Protein AF-A0A932JGV4-F1 (afdb_monomer)

Foldseek 3Di:
DDQWDADPNDTAGDDPDQLFFAPDPDNVRRHGDNVSVVVVVVVVVVPPPPPVVVVVVVVVVVVVVVPDD

Mean predicted aligned error: 11.25 Å

Solvent-accessible surface area (backbone atoms only — not comparable to full-atom values): 4247 Å² total; per-residue (Å²): 138,74,72,58,41,78,54,98,88,40,81,40,51,50,73,74,45,78,52,37,18,35,87,55,97,42,76,74,38,32,43,76,39,77,63,36,45,56,51,49,53,53,56,51,63,75,61,63,66,77,57,71,68,61,65,49,51,60,55,52,57,57,48,59,72,73,63,68,133

pLDDT: mean 80.55, std 16.26, range [50.38, 95.62]

Structure (mmCIF, N/CA/C/O backbone):
data_AF-A0A932JGV4-F1
#
_entry.id   AF-A0A932JGV4-F1
#
loop_
_atom_site.group_PDB
_atom_site.id
_atom_site.type_symbol
_atom_site.label_atom_id
_atom_site.label_alt_id
_atom_site.label_comp_id
_atom_site.label_asym_id
_atom_site.label_entity_id
_atom_site.label_seq_id
_atom_site.pdbx_PDB_ins_code
_atom_site.Cartn_x
_atom_site.Cartn_y
_atom_site.Cartn_z
_atom_site.occupancy
_atom_site.B_iso_or_equiv
_atom_site.auth_seq_id
_atom_site.auth_comp_id
_atom_site.auth_asym_id
_atom_site.auth_atom_id
_atom_site.pdbx_PDB_model_num
ATOM 1 N N . SER A 1 1 ? 1.582 7.858 15.244 1.00 74.62 1 SER A N 1
ATOM 2 C CA . SER A 1 1 ? 0.992 6.995 14.203 1.00 74.62 1 SER A CA 1
ATOM 3 C C . SER A 1 1 ? -0.010 6.086 14.878 1.00 74.62 1 SER A C 1
ATOM 5 O O . SER A 1 1 ? 0.331 5.559 15.928 1.00 74.62 1 SER A O 1
ATOM 7 N N . LYS A 1 2 ? -1.220 5.950 14.336 1.00 83.94 2 LYS A N 1
ATOM 8 C CA . LYS A 1 2 ? -2.211 4.961 14.781 1.00 83.94 2 LYS A CA 1
ATOM 9 C C . LYS A 1 2 ? -2.270 3.866 13.715 1.00 83.94 2 LYS A C 1
ATOM 11 O O . LYS A 1 2 ? -2.099 4.184 12.540 1.00 83.94 2 LYS A O 1
ATOM 16 N N . ASP A 1 3 ? -2.451 2.612 14.112 1.00 89.75 3 ASP A N 1
ATOM 17 C CA . ASP A 1 3 ? -2.400 1.487 13.166 1.00 89.75 3 ASP A CA 1
ATOM 18 C C . ASP A 1 3 ? -3.756 1.163 12.534 1.00 89.75 3 ASP A C 1
ATOM 20 O O . ASP A 1 3 ? -3.803 0.587 11.444 1.00 89.75 3 ASP A O 1
ATOM 24 N N . THR A 1 4 ? -4.837 1.618 13.166 1.00 92.12 4 THR A N 1
ATOM 25 C CA . THR A 1 4 ? -6.220 1.446 12.721 1.00 92.12 4 THR A CA 1
ATOM 26 C C . THR A 1 4 ? -6.966 2.780 12.647 1.00 92.12 4 THR A C 1
ATOM 28 O O . THR A 1 4 ? -6.644 3.748 13.348 1.00 92.12 4 THR A O 1
ATOM 31 N N . GLU A 1 5 ? -7.962 2.829 11.767 1.00 91.88 5 GLU A N 1
ATOM 32 C CA . GLU A 1 5 ? -8.941 3.902 11.635 1.00 91.88 5 GLU A CA 1
ATOM 33 C C . GLU A 1 5 ? -10.364 3.350 11.713 1.00 91.88 5 GLU A C 1
ATOM 35 O O . GLU A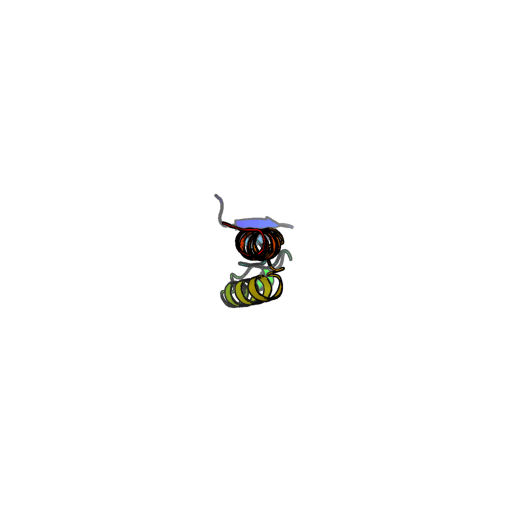 1 5 ? -10.614 2.189 11.398 1.00 91.88 5 GLU A O 1
ATOM 40 N N . SER A 1 6 ? -11.297 4.190 12.160 1.00 92.12 6 SER A N 1
ATOM 41 C CA . SER A 1 6 ? -12.714 3.847 12.229 1.00 92.12 6 SER A CA 1
ATOM 42 C C . SER A 1 6 ? -13.431 4.442 11.020 1.00 92.12 6 SER A C 1
ATOM 44 O O . SER A 1 6 ? -13.442 5.663 10.861 1.00 92.12 6 SER A O 1
ATOM 46 N N . ILE A 1 7 ? -14.009 3.587 10.176 1.00 89.94 7 ILE A N 1
ATOM 47 C CA . ILE A 1 7 ? -14.802 3.971 9.001 1.00 89.94 7 ILE A CA 1
ATOM 48 C C . ILE A 1 7 ? -16.163 3.289 9.129 1.00 89.94 7 ILE A C 1
ATOM 50 O O . ILE A 1 7 ? -16.225 2.080 9.345 1.00 89.94 7 ILE A O 1
ATOM 54 N N . ASP A 1 8 ? -17.248 4.066 9.068 1.00 85.69 8 ASP A N 1
ATOM 55 C CA . ASP A 1 8 ? -18.635 3.580 9.175 1.00 85.69 8 ASP A CA 1
ATOM 56 C C . ASP A 1 8 ? -18.881 2.635 10.371 1.00 85.69 8 ASP A C 1
ATOM 58 O O . ASP A 1 8 ? -19.615 1.652 10.294 1.00 85.69 8 ASP A O 1
ATOM 62 N N . GLY A 1 9 ? -18.233 2.926 11.506 1.00 88.75 9 GLY A N 1
ATOM 63 C CA . GLY A 1 9 ? -18.343 2.143 12.742 1.00 88.75 9 GLY A CA 1
ATOM 64 C C . GLY A 1 9 ? -17.486 0.872 12.793 1.00 88.75 9 GLY A C 1
ATOM 65 O O . GLY A 1 9 ? -17.504 0.181 13.808 1.00 88.75 9 GLY A O 1
ATOM 66 N N . THR A 1 10 ? -16.701 0.581 11.753 1.00 87.62 10 THR A N 1
ATOM 67 C CA . THR A 1 10 ? -15.777 -0.563 11.694 1.00 87.62 10 THR A CA 1
ATOM 68 C C . THR A 1 10 ? -14.334 -0.098 11.887 1.00 87.62 10 THR A C 1
ATOM 70 O O . THR A 1 10 ? -13.910 0.874 11.266 1.00 87.62 10 THR A O 1
ATOM 73 N N . GLU A 1 11 ? -13.560 -0.777 12.743 1.00 93.31 11 GLU A N 1
ATOM 74 C CA . GLU A 1 11 ? -12.105 -0.573 12.811 1.00 93.31 11 GLU A CA 1
ATOM 75 C C . GLU A 1 11 ? -11.402 -1.342 11.689 1.00 93.31 11 GLU A C 1
ATOM 77 O O . GLU A 1 11 ? -11.531 -2.562 11.577 1.00 93.31 11 GLU A O 1
ATOM 82 N N . LEU A 1 12 ? -10.625 -0.622 10.884 1.00 93.56 12 LEU A N 1
ATOM 83 C CA . LEU A 1 12 ? -9.851 -1.157 9.770 1.00 93.56 12 LEU A CA 1
ATOM 84 C C . LEU A 1 12 ? -8.396 -0.675 9.848 1.00 93.56 12 LEU A C 1
ATOM 86 O O . LEU A 1 12 ? -8.136 0.409 10.371 1.00 93.56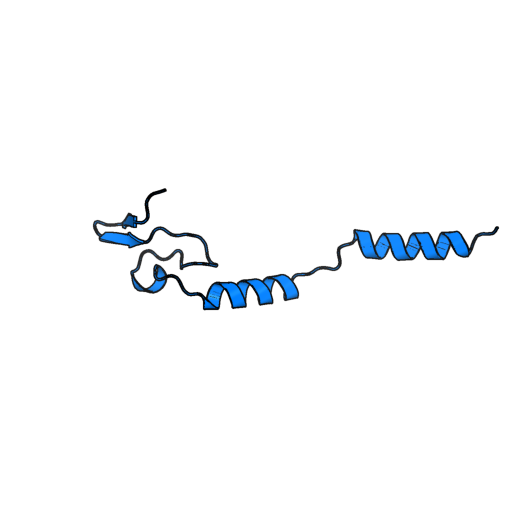 12 LEU A O 1
ATOM 90 N N . PRO A 1 13 ? -7.423 -1.428 9.304 1.00 93.94 13 PRO A N 1
ATOM 91 C CA . PRO A 1 13 ? -6.062 -0.930 9.142 1.00 93.94 13 PRO A CA 1
ATOM 92 C C . PRO A 1 13 ? -6.034 0.363 8.322 1.00 93.94 13 PRO A C 1
ATOM 94 O O . PRO A 1 13 ? -6.686 0.456 7.278 1.00 93.94 13 PRO A O 1
ATOM 97 N N . VAL A 1 14 ? -5.240 1.340 8.768 1.00 94.56 14 VAL A N 1
ATOM 98 C CA . VAL A 1 14 ? -5.091 2.633 8.078 1.00 94.56 14 VAL A CA 1
ATOM 99 C C . VAL A 1 14 ? -4.565 2.432 6.658 1.00 94.56 14 VAL A C 1
ATOM 101 O O . VAL A 1 14 ? -3.705 1.582 6.408 1.00 94.56 14 VAL A O 1
ATOM 104 N N . TYR A 1 15 ? -5.048 3.244 5.721 1.00 94.56 15 TYR A N 1
ATOM 105 C CA . TYR A 1 15 ? -4.528 3.272 4.361 1.00 94.56 15 TYR A CA 1
ATOM 106 C C . TYR A 1 15 ? -3.111 3.864 4.350 1.00 94.56 15 TYR A C 1
ATOM 108 O O . TYR A 1 15 ? -2.892 5.004 4.758 1.00 94.56 15 TYR A O 1
ATOM 116 N N . ARG A 1 16 ? -2.129 3.085 3.889 1.00 94.44 16 ARG A N 1
ATOM 117 C CA . ARG A 1 16 ? -0.696 3.437 3.883 1.00 94.44 16 ARG A CA 1
ATOM 118 C C . ARG A 1 16 ? -0.146 3.697 2.481 1.00 94.44 16 ARG A C 1
ATOM 120 O O . ARG A 1 16 ? 1.066 3.784 2.300 1.00 94.44 16 ARG A O 1
ATOM 127 N N . GLY A 1 17 ? -1.030 3.856 1.501 1.00 94.19 17 GLY A N 1
ATOM 128 C CA . GLY A 1 17 ? -0.671 4.080 0.107 1.00 94.19 17 GLY A CA 1
ATOM 129 C C . GLY A 1 17 ? -0.765 2.812 -0.736 1.00 94.19 17 GLY A C 1
ATOM 130 O O . GLY A 1 17 ? -0.624 1.698 -0.233 1.00 94.19 17 GLY A O 1
ATOM 131 N N . HIS A 1 18 ? -0.941 3.006 -2.044 1.00 94.12 18 HIS A N 1
ATOM 132 C CA . HIS A 1 18 ? -1.179 1.943 -3.026 1.00 94.12 18 HIS A CA 1
ATOM 133 C C . HIS A 1 18 ? -0.125 0.824 -3.036 1.00 94.12 18 HIS A C 1
ATOM 135 O O . HIS A 1 18 ? -0.453 -0.296 -3.420 1.00 94.12 18 HIS A O 1
ATOM 141 N N . LEU A 1 19 ? 1.112 1.105 -2.606 1.00 95.38 19 LEU A N 1
ATOM 142 C CA . LEU A 1 19 ? 2.196 0.118 -2.509 1.00 95.38 19 LEU A CA 1
ATOM 143 C C . LEU A 1 19 ? 2.088 -0.809 -1.291 1.00 95.38 19 LEU A C 1
ATOM 145 O O . LEU A 1 19 ? 2.798 -1.807 -1.234 1.00 95.38 19 LEU A O 1
ATOM 149 N N . VAL A 1 20 ? 1.240 -0.472 -0.318 1.00 94.69 20 VAL A N 1
ATOM 150 C CA . VAL A 1 20 ? 1.063 -1.235 0.922 1.00 94.69 20 VAL A CA 1
ATOM 151 C C . VAL A 1 20 ? -0.321 -1.873 0.957 1.00 94.69 20 VAL A C 1
ATOM 153 O O . VAL A 1 20 ? -0.416 -3.089 1.079 1.00 94.69 20 VAL A O 1
ATOM 156 N N . ASN A 1 21 ? -1.388 -1.082 0.829 1.00 95.56 21 ASN A N 1
ATOM 157 C CA . ASN A 1 21 ? -2.775 -1.554 0.849 1.00 95.56 21 ASN A CA 1
ATOM 158 C C . ASN A 1 21 ? -3.674 -0.717 -0.080 1.00 95.56 21 ASN A C 1
ATOM 160 O O . ASN A 1 21 ? -3.223 0.239 -0.712 1.00 95.56 21 ASN A O 1
ATOM 164 N N . GLY A 1 22 ? -4.918 -1.152 -0.276 1.00 94.75 22 GLY A N 1
ATOM 165 C CA . GLY A 1 22 ? -5.915 -0.491 -1.120 1.00 94.75 22 GLY A CA 1
ATOM 166 C C . GLY A 1 22 ? -6.591 0.694 -0.420 1.00 94.75 22 GLY A C 1
ATOM 167 O O . GLY A 1 22 ? -6.694 0.690 0.809 1.00 94.75 22 GLY A O 1
ATOM 168 N N . PRO A 1 23 ? -7.028 1.719 -1.175 1.00 94.62 23 PRO A N 1
ATOM 169 C CA . PRO A 1 23 ? -7.783 2.843 -0.623 1.00 94.62 23 PRO A CA 1
ATOM 170 C C . PRO A 1 23 ? -9.201 2.453 -0.182 1.00 94.62 23 PRO A C 1
ATOM 172 O O . PRO A 1 23 ? -9.764 3.113 0.697 1.00 94.62 23 PRO A O 1
ATOM 175 N N . GLU A 1 24 ? -9.770 1.391 -0.755 1.00 94.94 24 GLU A N 1
ATOM 176 C CA . GLU A 1 24 ? -11.120 0.925 -0.454 1.00 94.94 24 GLU A CA 1
ATOM 177 C C . GLU A 1 24 ? -11.258 0.583 1.044 1.00 94.94 24 GLU A C 1
ATOM 179 O O . GLU A 1 24 ? -10.373 -0.057 1.625 1.00 94.94 24 GLU A O 1
ATOM 184 N N . PRO A 1 25 ? -12.331 1.036 1.716 1.00 90.94 25 PRO A N 1
ATOM 185 C CA . PRO A 1 25 ? -12.533 0.843 3.149 1.00 90.94 25 PRO A CA 1
ATOM 186 C C . PRO A 1 25 ? -13.143 -0.534 3.450 1.00 90.94 25 PRO A C 1
ATOM 188 O O . PRO A 1 25 ? -14.159 -0.641 4.130 1.00 90.94 25 PRO A O 1
ATOM 191 N N . ASP A 1 26 ? -12.528 -1.597 2.936 1.00 92.94 26 ASP A N 1
ATOM 192 C CA . ASP A 1 26 ? -12.931 -2.976 3.202 1.00 92.94 26 ASP A CA 1
ATOM 193 C C . ASP A 1 26 ? -11.760 -3.811 3.758 1.00 92.94 26 ASP A C 1
ATOM 195 O O . ASP A 1 26 ? -10.592 -3.516 3.479 1.00 92.94 26 ASP A O 1
ATOM 199 N N . PRO A 1 27 ? -12.033 -4.853 4.564 1.00 91.31 27 PRO A N 1
ATOM 200 C CA . PRO A 1 27 ? -10.981 -5.618 5.228 1.00 91.31 27 PRO A CA 1
ATOM 201 C C . PRO A 1 27 ? -9.965 -6.264 4.283 1.00 91.31 27 PRO A C 1
ATOM 203 O O . PRO A 1 27 ? -8.796 -6.372 4.652 1.00 91.31 27 PRO A O 1
ATOM 206 N N . GLU A 1 28 ? -10.387 -6.700 3.094 1.00 94.06 28 GLU A N 1
ATOM 207 C CA . GLU A 1 28 ? -9.507 -7.374 2.139 1.00 94.06 28 GLU A CA 1
ATOM 208 C C . GLU A 1 28 ? -8.563 -6.366 1.484 1.00 94.06 28 GLU A C 1
ATOM 210 O O . GLU A 1 28 ? -7.349 -6.566 1.490 1.00 94.06 28 GLU A O 1
ATOM 215 N N . SER A 1 29 ? -9.086 -5.225 1.034 1.00 93.44 29 SER A N 1
ATOM 216 C CA . SER A 1 29 ? -8.278 -4.137 0.482 1.00 93.44 29 SER A CA 1
ATOM 217 C C . SER A 1 29 ? -7.313 -3.553 1.510 1.00 93.44 29 SER A C 1
ATOM 219 O O . SER A 1 29 ? -6.210 -3.142 1.149 1.00 93.44 29 SER A O 1
ATOM 221 N N . ARG A 1 30 ? -7.672 -3.543 2.802 1.00 94.00 30 ARG A N 1
ATOM 222 C CA . ARG A 1 30 ? -6.807 -3.021 3.874 1.00 94.00 30 ARG A CA 1
ATOM 223 C C . ARG A 1 30 ? -5.709 -3.971 4.339 1.00 94.00 30 ARG A C 1
ATOM 225 O O . ARG A 1 30 ? -4.834 -3.529 5.092 1.00 94.00 30 ARG A O 1
ATOM 232 N N . ARG A 1 31 ? -5.681 -5.221 3.868 1.00 94.56 31 ARG A N 1
ATOM 233 C CA . ARG A 1 31 ? -4.565 -6.134 4.139 1.00 94.56 31 ARG A CA 1
ATOM 234 C C . ARG A 1 31 ? -3.291 -5.667 3.425 1.00 94.56 31 ARG A C 1
ATOM 236 O O . ARG A 1 31 ? -3.330 -5.397 2.225 1.00 94.56 31 ARG A O 1
ATOM 243 N N . PRO A 1 32 ? -2.153 -5.577 4.138 1.00 93.62 32 PRO A N 1
ATOM 244 C CA . PRO A 1 32 ? -0.868 -5.336 3.501 1.00 93.62 32 PRO A CA 1
ATOM 245 C C . PRO A 1 32 ? -0.526 -6.456 2.515 1.00 93.62 32 PRO A C 1
ATOM 247 O O . PRO A 1 32 ? -0.539 -7.628 2.893 1.00 93.62 32 PRO A O 1
ATOM 250 N N . ASP A 1 33 ? -0.183 -6.095 1.280 1.00 95.25 33 ASP A N 1
ATOM 251 C CA . ASP A 1 33 ? 0.197 -7.049 0.236 1.00 95.25 33 ASP A CA 1
ATOM 252 C C . ASP A 1 33 ? 1.626 -6.761 -0.264 1.00 95.25 33 ASP A C 1
ATOM 254 O O . ASP A 1 33 ? 1.852 -5.750 -0.937 1.00 95.25 33 ASP A O 1
ATOM 258 N N . PRO A 1 34 ? 2.612 -7.631 0.034 1.00 93.75 34 PRO A N 1
ATOM 259 C CA . PRO A 1 34 ? 4.001 -7.428 -0.375 1.00 93.75 34 PRO A CA 1
ATOM 260 C C . PRO A 1 34 ? 4.192 -7.450 -1.899 1.00 93.75 34 PRO A C 1
ATOM 262 O O . PRO A 1 34 ? 5.155 -6.866 -2.399 1.00 93.75 34 PRO A O 1
ATOM 265 N N . VAL A 1 35 ? 3.280 -8.068 -2.659 1.00 95.62 35 VAL A N 1
ATOM 266 C CA . VAL A 1 35 ? 3.354 -8.106 -4.128 1.00 95.62 35 VAL A CA 1
ATOM 267 C C . VAL A 1 35 ? 3.206 -6.700 -4.719 1.00 95.62 35 VAL A C 1
ATOM 269 O O . VAL A 1 35 ? 3.819 -6.392 -5.742 1.00 95.62 35 VAL A O 1
ATOM 272 N N . ARG A 1 36 ? 2.493 -5.794 -4.037 1.00 94.88 36 ARG A N 1
ATOM 273 C CA . ARG A 1 36 ? 2.342 -4.391 -4.458 1.00 94.88 36 ARG A CA 1
ATOM 274 C C . ARG A 1 36 ? 3.668 -3.636 -4.504 1.00 94.88 36 ARG A C 1
ATOM 276 O O . ARG A 1 36 ? 3.834 -2.771 -5.363 1.00 94.88 36 ARG A O 1
ATOM 283 N N . MET A 1 37 ? 4.636 -3.985 -3.652 1.00 92.06 37 MET A N 1
ATOM 284 C CA . MET A 1 37 ? 5.981 -3.400 -3.718 1.00 92.06 37 MET A CA 1
ATOM 285 C C . MET A 1 37 ? 6.717 -3.831 -4.989 1.00 92.06 37 MET A C 1
ATOM 287 O O . MET A 1 37 ? 7.331 -2.996 -5.651 1.00 92.06 37 MET A O 1
ATOM 291 N N . LEU A 1 38 ? 6.620 -5.112 -5.358 1.00 93.44 38 LEU A N 1
ATOM 292 C CA . LEU A 1 38 ? 7.230 -5.636 -6.582 1.00 93.44 38 LEU A CA 1
ATOM 293 C C . LEU A 1 38 ? 6.602 -5.000 -7.827 1.00 93.44 38 LEU A C 1
ATOM 295 O O . LEU A 1 38 ? 7.320 -4.540 -8.710 1.00 93.44 38 LEU A O 1
ATOM 299 N N . ILE A 1 39 ? 5.270 -4.915 -7.870 1.00 93.38 39 ILE A N 1
ATOM 300 C CA . ILE A 1 39 ? 4.547 -4.240 -8.957 1.00 93.38 39 ILE A CA 1
ATOM 301 C C . ILE A 1 39 ? 4.969 -2.769 -9.046 1.00 93.38 39 ILE A C 1
ATOM 303 O O . ILE A 1 39 ? 5.235 -2.269 -10.136 1.00 93.38 39 ILE A O 1
ATOM 307 N N . GLY A 1 40 ? 5.082 -2.083 -7.904 1.00 91.00 40 GLY A N 1
ATOM 308 C CA . GLY A 1 40 ? 5.548 -0.699 -7.844 1.00 91.00 40 GLY A CA 1
ATOM 309 C C . GLY A 1 40 ? 6.958 -0.513 -8.400 1.00 91.00 40 GLY A C 1
ATOM 310 O O . GLY A 1 40 ? 7.193 0.425 -9.158 1.00 91.00 40 GLY A O 1
ATOM 311 N N . PHE A 1 41 ? 7.879 -1.423 -8.070 1.00 91.62 41 PHE A N 1
ATOM 312 C CA . PHE A 1 41 ? 9.240 -1.414 -8.605 1.00 91.62 41 PHE A CA 1
ATOM 313 C C . PHE A 1 41 ? 9.257 -1.586 -10.130 1.00 91.62 41 PHE A C 1
ATOM 315 O O . PHE A 1 41 ? 9.892 -0.801 -10.832 1.00 91.62 41 P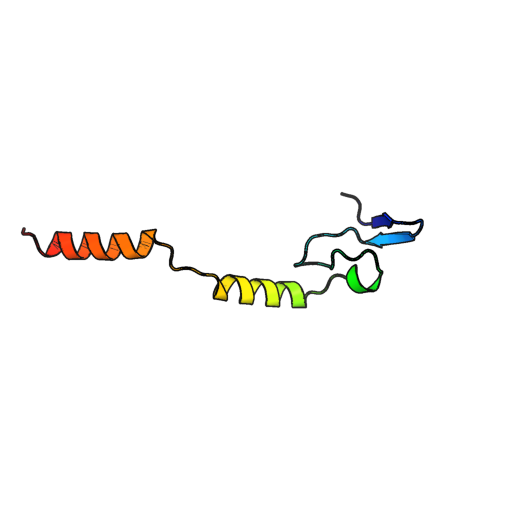HE A O 1
ATOM 322 N N . LEU A 1 42 ? 8.511 -2.563 -10.654 1.00 93.06 42 LEU A N 1
ATOM 323 C CA . LEU A 1 42 ? 8.425 -2.808 -12.096 1.00 93.06 42 LEU A CA 1
ATOM 324 C C . LEU A 1 42 ? 7.822 -1.604 -12.840 1.00 93.06 42 LEU A C 1
ATOM 326 O O . LEU A 1 42 ? 8.382 -1.146 -13.833 1.00 93.06 42 LEU A O 1
ATOM 330 N N . ALA A 1 43 ? 6.738 -1.030 -12.313 1.00 89.38 43 ALA A N 1
ATOM 331 C CA . ALA A 1 43 ? 6.082 0.137 -12.901 1.00 89.38 43 ALA A CA 1
ATOM 332 C C . ALA A 1 43 ? 6.952 1.408 -12.867 1.00 89.38 43 ALA A C 1
ATOM 334 O O . ALA A 1 43 ? 6.803 2.283 -13.724 1.00 89.38 43 ALA A O 1
AT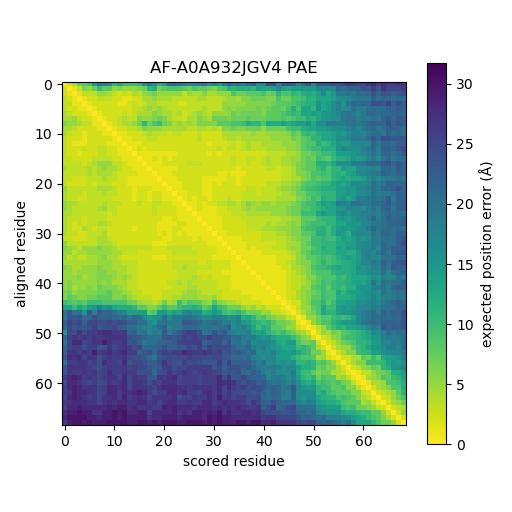OM 335 N N . ALA A 1 44 ? 7.836 1.544 -11.873 1.00 86.56 44 ALA A N 1
ATOM 336 C CA . ALA A 1 44 ? 8.802 2.637 -11.819 1.00 86.56 44 ALA A CA 1
ATOM 337 C C . ALA A 1 44 ? 9.853 2.499 -12.930 1.00 86.56 44 ALA A C 1
ATOM 339 O O . ALA A 1 44 ? 10.115 3.479 -13.624 1.00 86.56 44 ALA A O 1
ATOM 340 N N . GLY A 1 45 ? 10.370 1.285 -13.148 1.00 83.38 45 GLY A N 1
ATOM 341 C CA . GLY A 1 45 ? 11.322 0.990 -14.223 1.00 83.38 45 GLY A CA 1
ATOM 342 C C . GLY A 1 45 ? 10.749 1.218 -15.626 1.00 83.38 45 GLY A C 1
ATOM 343 O O . GLY A 1 45 ? 11.431 1.759 -16.489 1.00 83.38 45 GLY A O 1
ATOM 344 N N . GLU A 1 46 ? 9.472 0.893 -15.855 1.00 78.19 46 GLU A N 1
ATOM 345 C CA . GLU A 1 46 ? 8.794 1.188 -17.132 1.00 78.19 46 GLU A CA 1
ATOM 346 C C . GLU A 1 46 ? 8.690 2.691 -17.428 1.00 78.19 46 GLU A C 1
ATOM 348 O O . GLU A 1 46 ? 8.676 3.107 -18.588 1.00 78.19 46 GLU A O 1
ATOM 353 N N . ARG A 1 47 ? 8.591 3.517 -16.380 1.00 65.81 47 ARG A N 1
ATOM 354 C CA . ARG A 1 47 ? 8.426 4.971 -16.487 1.00 65.81 47 ARG A CA 1
ATOM 355 C C . ARG A 1 47 ? 9.731 5.748 -16.415 1.00 65.81 47 ARG A C 1
ATOM 357 O O . ARG A 1 47 ? 9.671 6.979 -16.368 1.00 65.81 47 ARG A O 1
ATOM 364 N N . GLU A 1 48 ? 10.884 5.086 -16.431 1.00 63.78 48 GLU A N 1
ATOM 365 C CA . GLU A 1 48 ? 12.167 5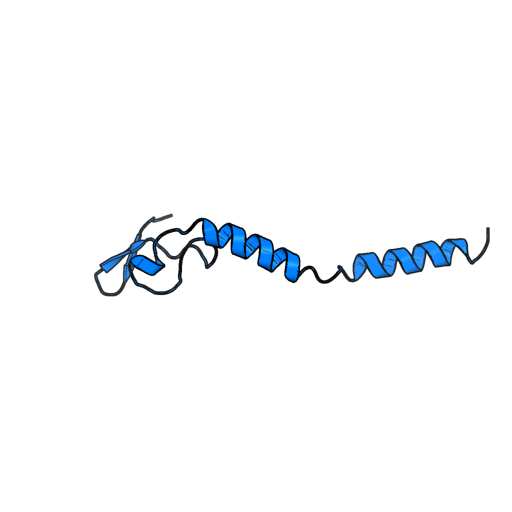.767 -16.583 1.00 63.78 48 GLU A CA 1
ATOM 366 C C . GLU A 1 48 ? 12.247 6.414 -17.975 1.00 63.78 48 GLU A C 1
ATOM 368 O O . GLU A 1 48 ? 12.826 5.896 -18.925 1.00 63.78 48 GLU A O 1
ATOM 373 N N . VAL A 1 49 ? 11.640 7.596 -18.101 1.00 66.62 49 VAL A N 1
ATOM 374 C CA . VAL A 1 49 ? 11.936 8.543 -19.168 1.00 66.62 49 VAL A CA 1
ATOM 375 C C . VAL A 1 49 ? 13.418 8.859 -19.010 1.00 66.62 49 VAL A C 1
ATOM 377 O O . VAL A 1 49 ? 13.791 9.357 -17.940 1.00 66.62 49 VAL A O 1
ATOM 380 N N . PRO A 1 50 ? 14.268 8.592 -20.026 1.00 60.69 50 PRO A N 1
ATOM 381 C CA . PRO A 1 50 ? 15.663 8.978 -19.975 1.00 60.69 50 PRO A CA 1
ATOM 382 C C . PRO A 1 50 ? 15.699 10.436 -19.586 1.00 60.69 50 PRO A C 1
ATOM 384 O O . PRO A 1 50 ? 15.099 11.293 -20.245 1.00 60.69 50 PRO A O 1
ATOM 387 N N . CYS A 1 51 ? 16.318 10.697 -18.449 1.00 65.38 51 CYS A N 1
ATOM 388 C CA . CYS A 1 51 ? 16.356 12.027 -17.919 1.00 65.38 51 CYS A CA 1
ATOM 389 C C . CYS A 1 51 ? 16.975 12.919 -19.006 1.00 65.38 51 CYS A C 1
ATOM 391 O O . CYS A 1 51 ? 18.087 12.693 -19.490 1.00 65.38 51 CYS A O 1
ATOM 393 N N . ALA A 1 52 ? 16.221 13.912 -19.474 1.00 57.75 52 ALA A N 1
ATOM 394 C CA . ALA A 1 52 ? 16.635 14.739 -20.607 1.00 57.75 52 ALA A CA 1
ATOM 395 C C . ALA A 1 52 ? 17.970 15.482 -20.349 1.00 57.75 52 ALA A C 1
ATOM 397 O O . ALA A 1 52 ? 18.571 16.048 -21.263 1.00 57.75 52 ALA A O 1
ATOM 398 N N . TRP A 1 53 ? 18.462 15.458 -19.102 1.00 57.88 53 TRP A N 1
ATOM 399 C CA . TRP A 1 53 ? 19.784 15.936 -18.722 1.00 57.88 53 TRP A CA 1
ATOM 400 C C . TRP A 1 53 ? 20.938 15.020 -19.181 1.00 57.88 53 TRP A C 1
ATOM 402 O O . TRP A 1 53 ? 21.995 15.551 -19.519 1.00 57.88 53 TRP A O 1
ATOM 412 N N . MET A 1 54 ? 20.765 13.693 -19.284 1.00 55.28 54 MET A N 1
ATOM 413 C CA . MET A 1 54 ? 21.823 12.783 -19.777 1.00 55.28 54 MET A CA 1
ATOM 414 C C . MET A 1 54 ? 21.984 12.833 -21.298 1.00 55.28 54 MET A C 1
ATOM 416 O O . MET A 1 54 ? 23.106 12.769 -21.800 1.00 55.28 54 MET A O 1
ATOM 420 N N . THR A 1 55 ? 20.898 13.011 -22.053 1.00 58.25 55 THR A N 1
ATOM 421 C CA . THR A 1 55 ? 20.962 13.135 -23.521 1.00 58.25 55 THR A CA 1
ATOM 422 C C . THR A 1 55 ? 21.587 14.453 -23.979 1.00 58.25 55 THR A C 1
ATOM 424 O O . THR A 1 55 ? 22.220 14.492 -25.035 1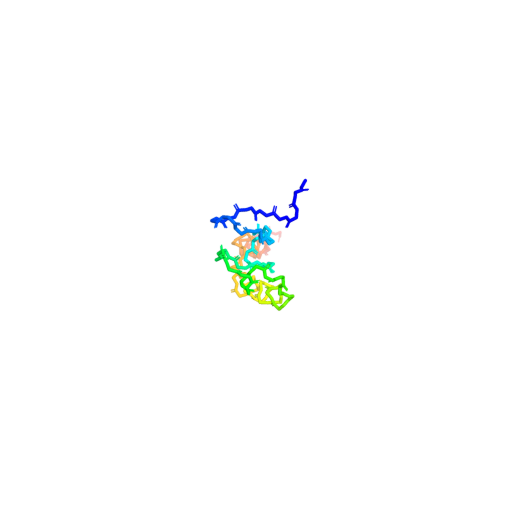.00 58.25 55 THR A O 1
ATOM 427 N N . ARG A 1 56 ? 21.483 15.526 -23.183 1.00 55.94 56 ARG A N 1
ATOM 428 C CA . ARG A 1 56 ? 22.128 16.812 -23.489 1.00 55.94 56 ARG A CA 1
ATOM 429 C C . ARG A 1 56 ? 23.647 16.788 -23.264 1.00 55.94 56 ARG A C 1
ATOM 431 O O . ARG A 1 56 ? 24.382 17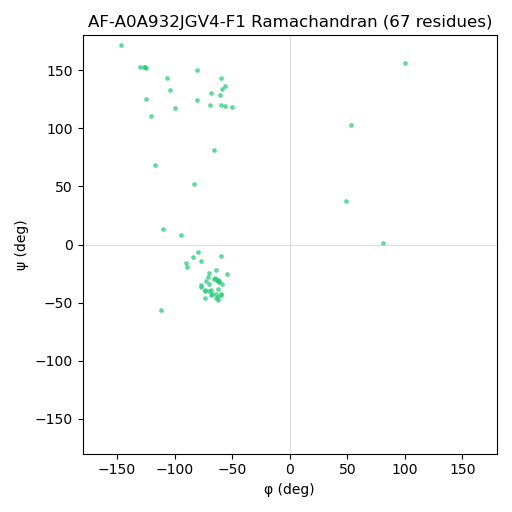.282 -24.112 1.00 55.94 56 ARG A O 1
ATOM 438 N N . TRP A 1 57 ? 24.126 16.141 -22.198 1.00 55.84 57 TRP A N 1
ATOM 439 C CA . TRP A 1 57 ? 25.563 16.057 -21.886 1.00 55.84 57 TRP A CA 1
ATOM 440 C C . TRP A 1 57 ? 26.368 15.286 -22.944 1.00 55.84 57 TRP A C 1
ATOM 442 O O . TRP A 1 57 ? 27.430 15.740 -23.365 1.00 55.84 57 TRP A O 1
ATOM 452 N N . PHE A 1 58 ? 25.846 14.157 -23.439 1.00 57.19 58 PHE A N 1
ATOM 453 C CA . PHE A 1 58 ? 26.510 13.392 -24.505 1.00 57.19 58 PHE A CA 1
ATOM 454 C C . PHE A 1 58 ? 26.658 14.189 -25.806 1.00 57.19 58 PHE A C 1
ATOM 456 O O . PHE A 1 58 ? 27.640 14.025 -26.531 1.00 57.19 58 PHE A O 1
ATOM 463 N N . ARG A 1 59 ? 25.703 15.077 -26.093 1.00 58.47 59 ARG A N 1
ATOM 464 C CA . ARG A 1 59 ? 25.742 15.928 -27.280 1.00 58.47 59 ARG A CA 1
ATOM 465 C C . ARG A 1 59 ? 26.785 17.039 -27.147 1.00 58.47 59 ARG A C 1
ATOM 467 O O . ARG A 1 59 ? 27.492 17.296 -28.117 1.00 58.47 59 ARG A O 1
ATOM 474 N N . ASP A 1 60 ? 26.924 17.627 -25.961 1.00 59.81 60 ASP A N 1
ATOM 475 C CA . ASP A 1 60 ? 27.851 18.737 -25.711 1.00 59.81 60 ASP A CA 1
ATOM 476 C C . ASP A 1 60 ? 29.319 18.262 -25.582 1.00 59.81 60 ASP A C 1
ATOM 478 O O . ASP A 1 60 ? 30.219 18.913 -26.113 1.00 59.81 60 ASP A O 1
ATOM 482 N N . VAL A 1 61 ? 29.581 17.086 -24.988 1.00 60.34 61 VAL A N 1
ATOM 483 C CA . VAL A 1 61 ? 30.948 16.520 -24.871 1.00 60.34 61 VAL A CA 1
ATOM 484 C C . VAL A 1 61 ? 31.510 16.055 -26.218 1.00 60.34 61 VAL A C 1
ATOM 486 O O . VAL A 1 61 ? 32.681 16.296 -26.510 1.00 60.34 61 VAL A O 1
ATOM 489 N N . ILE A 1 62 ? 30.693 15.432 -27.077 1.00 58.84 62 ILE A N 1
ATOM 490 C CA . ILE A 1 62 ? 31.139 15.040 -28.426 1.00 58.84 62 ILE A CA 1
ATOM 491 C C . ILE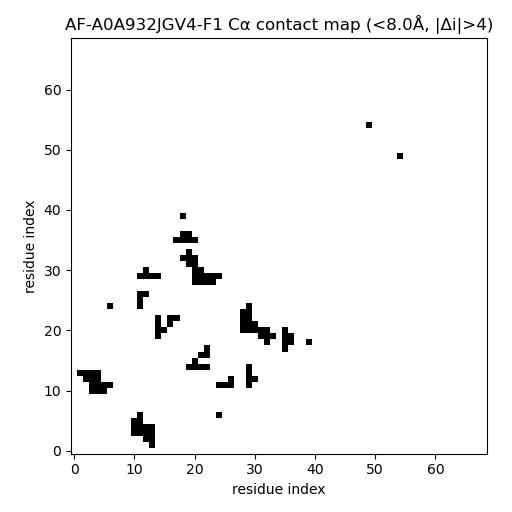 A 1 62 ? 31.349 16.274 -29.319 1.00 58.84 62 ILE A C 1
ATOM 493 O O . ILE A 1 62 ? 32.273 16.285 -30.135 1.00 58.84 62 ILE A O 1
ATOM 497 N N . PHE A 1 63 ? 30.550 17.337 -29.156 1.00 54.56 63 PHE A N 1
ATOM 498 C CA . PHE A 1 63 ? 30.763 18.591 -29.889 1.00 54.56 63 PHE A CA 1
ATOM 499 C C . PHE A 1 63 ? 32.043 19.313 -29.450 1.00 54.56 63 PHE A C 1
ATOM 501 O O . PHE A 1 63 ? 32.770 19.813 -30.306 1.00 54.56 63 PHE A O 1
ATOM 508 N N . ALA A 1 64 ? 32.362 19.308 -28.151 1.00 58.16 64 ALA A N 1
ATOM 509 C CA . ALA A 1 64 ? 33.579 19.927 -27.625 1.00 58.16 64 ALA A CA 1
ATOM 510 C C . ALA A 1 64 ? 34.872 19.294 -28.182 1.00 58.16 64 ALA A C 1
ATOM 512 O O . ALA A 1 64 ? 35.844 20.004 -28.406 1.00 58.16 64 ALA A O 1
ATOM 513 N N . PHE A 1 65 ? 34.877 17.993 -28.499 1.00 55.97 65 PHE A N 1
ATOM 514 C CA . PHE A 1 65 ? 36.023 17.326 -29.144 1.00 55.97 65 PHE A CA 1
ATOM 515 C C . PHE A 1 65 ? 36.062 17.462 -30.678 1.00 55.97 65 PHE A C 1
ATOM 517 O O . PHE A 1 65 ? 37.068 17.121 -31.297 1.00 55.97 65 PHE A O 1
ATOM 524 N N . ARG A 1 66 ? 34.996 17.963 -31.321 1.00 58.47 66 ARG A N 1
ATOM 525 C CA . ARG A 1 66 ? 34.947 18.194 -32.779 1.00 58.47 66 ARG A CA 1
ATOM 526 C C . ARG A 1 66 ? 35.417 19.600 -33.174 1.00 58.47 66 ARG A C 1
ATOM 528 O O . ARG A 1 66 ? 35.726 19.815 -34.343 1.00 58.47 66 ARG A O 1
ATOM 535 N N . ILE A 1 67 ? 35.499 20.536 -32.228 1.00 53.66 67 ILE A N 1
ATOM 536 C CA . ILE A 1 67 ? 35.943 21.915 -32.469 1.00 53.66 67 ILE A CA 1
ATOM 537 C C . ILE A 1 67 ? 37.230 22.187 -31.677 1.00 53.66 67 ILE A C 1
ATOM 539 O O . ILE A 1 67 ? 37.225 22.936 -30.713 1.00 53.66 67 ILE A O 1
ATOM 543 N N . GLY A 1 68 ? 38.309 21.524 -32.102 1.00 53.22 68 GLY A N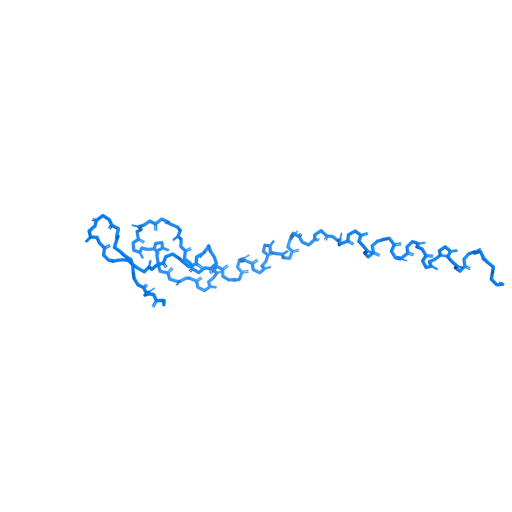 1
ATOM 544 C CA . GLY A 1 68 ? 39.706 21.966 -31.991 1.00 53.22 68 GLY A CA 1
ATOM 545 C C . GLY A 1 68 ? 40.248 22.386 -30.618 1.00 53.22 68 GLY A C 1
ATOM 546 O O . GLY A 1 68 ? 40.104 23.539 -30.216 1.00 53.22 68 GLY A O 1
ATOM 547 N N . PHE A 1 69 ? 41.024 21.489 -30.007 1.00 50.38 69 PHE A N 1
ATOM 548 C CA . PHE A 1 69 ? 42.440 21.801 -29.773 1.00 50.38 69 PHE A CA 1
ATOM 549 C C . PHE A 1 69 ? 43.226 21.446 -31.039 1.00 50.38 69 PHE A C 1
ATOM 551 O O . PHE A 1 69 ? 42.832 20.452 -31.694 1.00 50.38 69 PHE A O 1
#

Sequence (69 aa):
SKDTESIDGTELPVYRGHLVNGPEPDPESRRPDPVRMLIGFLAAGEREVPCAWMTRWFRDVIFAFRIGF

Secondary structure (DSSP, 8-state):
--SEEEETTEEEEPP--TTTS-SSSSTTTTS--THHHHHHHHHHHHT-PPPHHHHHHHHHHHHHHHS--

Radius of gyration: 23.05 Å; Cα contacts (8 Å, |Δi|>4): 57; chains: 1; bounding box: 61×30×48 Å

Nearest PDB structures (foldseek):
  5uxm-assembly1_A  TM=9.119E-01  e=3.526E-03  Pseudomonas aeruginosa PAO1
  6bmc-assembly1_B  TM=9.291E-01  e=5.763E-03  Pseudomonas aeruginosa
  5uxo-assembly1_A  TM=9.081E-01  e=1.338E-02  Pseudomonas aeruginosa PAO1
  3kgf-assembly1_B-2  TM=9.300E-01  e=1.355E-01  Mycobacterium tuberculosis
  6pbj-assembly1_B-2  TM=8.333E-01  e=3.144E-01  Mycobacterium tuberculosis